Protein AF-A0A2N0R071-F1 (afdb_monomer_lite)

Structure (mmCIF, N/CA/C/O backbone):
data_AF-A0A2N0R071-F1
#
_entry.id   AF-A0A2N0R071-F1
#
loop_
_atom_site.group_PDB
_atom_site.id
_atom_site.type_symbol
_atom_site.label_atom_id
_atom_site.label_alt_id
_atom_site.label_comp_id
_atom_site.label_asym_id
_atom_site.label_entity_id
_atom_site.label_seq_id
_atom_site.pdbx_PDB_ins_code
_atom_site.Cartn_x
_atom_site.Cartn_y
_atom_site.Cartn_z
_atom_site.occupancy
_atom_site.B_iso_or_equiv
_atom_site.auth_seq_id
_atom_site.auth_comp_id
_atom_site.auth_asym_id
_atom_site.auth_atom_id
_atom_site.pdbx_PDB_model_num
ATOM 1 N N . MET A 1 1 ? 32.628 0.513 -38.451 1.00 43.88 1 MET A N 1
ATOM 2 C CA . MET A 1 1 ? 32.726 0.948 -37.042 1.00 43.88 1 MET A CA 1
ATOM 3 C C . MET A 1 1 ? 31.544 0.340 -36.315 1.00 43.88 1 MET A C 1
ATOM 5 O O . MET A 1 1 ? 30.423 0.637 -36.698 1.00 43.88 1 MET A O 1
ATOM 9 N N . SER A 1 2 ? 31.789 -0.563 -35.366 1.00 50.94 2 SER A N 1
ATOM 10 C CA . SER A 1 2 ? 30.734 -1.090 -34.498 1.00 50.94 2 SER A CA 1
ATOM 11 C C . SER A 1 2 ? 30.391 0.006 -33.494 1.00 50.94 2 SER A C 1
ATOM 13 O O . SER A 1 2 ? 31.272 0.433 -32.747 1.00 50.94 2 SER A O 1
ATOM 15 N N . MET A 1 3 ? 29.173 0.547 -33.546 1.00 52.50 3 MET A N 1
ATOM 16 C CA . MET A 1 3 ? 28.700 1.440 -32.492 1.00 52.50 3 MET A CA 1
ATOM 17 C C . MET A 1 3 ? 28.545 0.604 -31.228 1.00 52.50 3 MET A C 1
ATOM 19 O O . MET A 1 3 ? 27.810 -0.381 -31.219 1.00 52.50 3 MET A O 1
ATOM 23 N N . ASP A 1 4 ? 29.263 0.990 -30.181 1.00 47.00 4 ASP A N 1
ATOM 24 C CA . ASP A 1 4 ? 29.126 0.410 -28.854 1.00 47.00 4 ASP A CA 1
ATOM 25 C C . ASP A 1 4 ? 27.718 0.726 -28.320 1.00 47.00 4 ASP A C 1
ATOM 27 O O . ASP A 1 4 ? 27.474 1.787 -27.743 1.00 47.00 4 ASP A O 1
ATOM 31 N N . LYS A 1 5 ? 26.764 -0.177 -28.594 1.00 55.50 5 LYS A N 1
ATOM 32 C CA . LYS A 1 5 ? 25.345 -0.050 -28.218 1.00 55.50 5 LYS A CA 1
ATOM 33 C C . LYS A 1 5 ? 25.148 0.095 -26.703 1.00 55.50 5 LYS A C 1
ATOM 35 O O . LYS A 1 5 ? 24.102 0.579 -26.290 1.00 55.50 5 LYS A O 1
ATOM 40 N N . SER A 1 6 ? 26.151 -0.261 -25.890 1.00 58.03 6 SER A N 1
ATOM 41 C CA . SER A 1 6 ? 26.101 -0.152 -24.426 1.00 58.03 6 SER A CA 1
ATOM 42 C C . SER A 1 6 ? 25.977 1.290 -23.919 1.00 58.03 6 SER A C 1
ATOM 44 O O . SER A 1 6 ? 25.455 1.523 -22.829 1.00 58.03 6 SER A O 1
ATOM 46 N N . ARG A 1 7 ? 26.443 2.273 -24.702 1.00 47.66 7 ARG A N 1
ATOM 47 C CA . ARG A 1 7 ? 26.390 3.690 -24.317 1.00 47.66 7 ARG A CA 1
ATOM 48 C C . ARG A 1 7 ? 25.026 4.325 -24.588 1.00 47.66 7 ARG A C 1
ATOM 50 O O . ARG A 1 7 ? 24.587 5.134 -23.781 1.00 47.66 7 ARG A O 1
ATOM 57 N N . THR A 1 8 ? 24.350 3.951 -25.674 1.00 51.84 8 THR A N 1
ATOM 58 C CA . THR A 1 8 ? 23.051 4.523 -26.073 1.00 51.84 8 THR A CA 1
ATOM 59 C C . THR A 1 8 ? 21.897 4.000 -25.217 1.00 51.84 8 THR A C 1
ATOM 61 O O . THR A 1 8 ? 21.034 4.772 -24.814 1.00 51.84 8 THR A O 1
ATOM 64 N N . THR A 1 9 ? 21.913 2.712 -24.856 1.00 59.19 9 THR A N 1
ATOM 65 C CA . THR A 1 9 ? 20.879 2.092 -24.004 1.00 59.19 9 THR A CA 1
ATOM 66 C C . THR A 1 9 ? 20.855 2.655 -22.581 1.00 59.19 9 THR A C 1
ATOM 68 O O . THR A 1 9 ? 19.818 2.630 -21.922 1.00 59.19 9 THR A O 1
ATOM 71 N N . ASN A 1 10 ? 21.979 3.189 -22.094 1.00 71.44 10 ASN A N 1
ATOM 72 C CA . ASN A 1 10 ? 22.068 3.767 -20.754 1.00 71.44 10 ASN A CA 1
ATOM 73 C C . ASN A 1 10 ? 21.365 5.135 -20.669 1.00 71.44 10 ASN A C 1
ATOM 75 O O . ASN A 1 10 ? 20.636 5.388 -19.716 1.00 71.44 10 ASN A O 1
ATOM 79 N N . GLU A 1 11 ? 21.511 6.001 -21.678 1.00 83.50 11 GLU A N 1
ATOM 80 C CA . GLU A 1 11 ? 20.867 7.326 -21.675 1.00 83.50 11 GLU A CA 1
ATOM 81 C C . GLU A 1 11 ? 19.333 7.221 -21.712 1.00 83.50 11 GLU A C 1
ATOM 83 O O . GLU A 1 11 ? 18.648 7.899 -20.947 1.00 83.50 11 GLU A O 1
ATOM 88 N N . GLU A 1 12 ? 18.786 6.319 -22.530 1.00 85.19 12 GLU A N 1
ATOM 89 C CA . GLU A 1 12 ? 17.337 6.087 -22.617 1.00 85.19 12 GLU A CA 1
ATOM 90 C C . GLU A 1 12 ? 16.758 5.446 -21.347 1.00 85.19 12 GLU A C 1
ATOM 92 O O . GLU A 1 12 ? 15.641 5.778 -20.938 1.00 85.19 12 GLU A O 1
ATOM 97 N N . ALA A 1 13 ? 17.512 4.554 -20.697 1.00 84.56 13 ALA A N 1
ATOM 98 C CA . ALA A 1 13 ? 17.129 3.971 -19.413 1.00 84.56 13 ALA A CA 1
ATOM 99 C C . ALA A 1 13 ? 17.128 5.023 -18.294 1.00 84.56 13 ALA A C 1
ATOM 101 O O . ALA A 1 13 ? 16.203 5.062 -17.481 1.00 84.56 13 ALA A O 1
ATOM 102 N N . LEU A 1 14 ? 18.123 5.915 -18.274 1.00 86.00 14 LEU A N 1
ATOM 103 C CA . LEU A 1 14 ? 18.180 7.027 -17.324 1.00 86.00 14 LEU A CA 1
ATOM 104 C C . LEU A 1 14 ? 17.036 8.025 -17.543 1.00 86.00 14 LEU A C 1
ATOM 106 O O . LEU A 1 14 ? 16.420 8.466 -16.571 1.00 86.00 14 LEU A O 1
ATOM 110 N N . ASP A 1 15 ? 16.710 8.344 -18.797 1.00 87.94 15 ASP A N 1
ATOM 111 C CA . ASP A 1 15 ? 15.562 9.191 -19.137 1.00 87.94 15 ASP A CA 1
ATOM 112 C C . ASP A 1 15 ? 14.231 8.546 -18.710 1.00 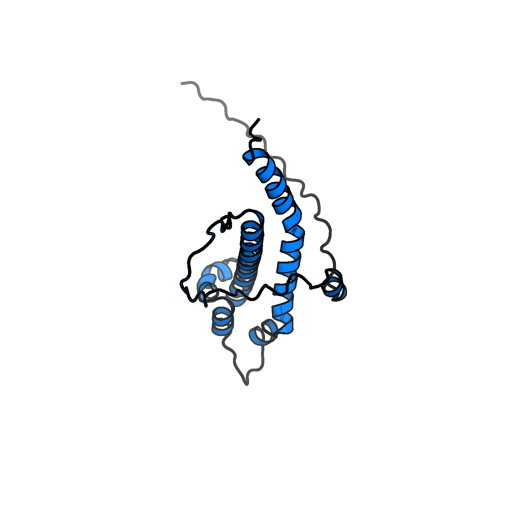87.94 15 ASP A C 1
ATOM 114 O O . ASP A 1 15 ? 13.386 9.215 -18.110 1.00 87.94 15 ASP A O 1
ATOM 118 N N . PHE A 1 16 ? 14.069 7.233 -18.922 1.00 89.00 16 PHE A N 1
ATOM 119 C CA . PHE A 1 16 ? 12.905 6.483 -18.441 1.00 89.00 16 PHE A CA 1
ATOM 120 C C . PHE A 1 16 ? 12.762 6.569 -16.917 1.00 89.00 16 PHE A C 1
ATOM 122 O O . PHE A 1 16 ? 11.706 6.962 -16.421 1.00 89.00 16 PHE A O 1
ATOM 129 N N . VAL A 1 17 ? 13.828 6.269 -16.166 1.00 86.88 17 VAL A N 1
ATOM 130 C CA . VAL A 1 17 ? 13.816 6.348 -14.695 1.00 86.88 17 VAL A CA 1
ATOM 131 C C . VAL A 1 17 ? 13.497 7.770 -14.226 1.00 86.88 17 VAL A C 1
ATOM 133 O O . VAL A 1 17 ? 12.709 7.947 -13.298 1.00 86.88 17 VAL A O 1
ATOM 136 N N . SER A 1 18 ? 14.047 8.791 -14.892 1.00 85.75 18 SER A N 1
ATOM 137 C CA . SER A 1 18 ? 13.796 10.193 -14.545 1.00 85.75 18 SER A CA 1
ATOM 138 C C . SER A 1 18 ? 12.339 10.618 -14.748 1.00 85.75 18 SER A C 1
ATOM 140 O O . SER A 1 18 ? 11.874 11.508 -14.035 1.00 85.75 18 SER A O 1
ATOM 142 N N . LYS A 1 19 ? 11.631 10.023 -15.713 1.00 86.25 19 LYS A N 1
ATOM 143 C CA . LYS A 1 19 ? 10.225 10.329 -16.034 1.00 86.25 19 LYS A CA 1
ATOM 144 C C . LYS A 1 19 ? 9.229 9.423 -15.313 1.00 86.25 19 LYS A C 1
ATOM 146 O O . LYS A 1 19 ? 8.034 9.701 -15.305 1.00 86.25 19 LYS A O 1
ATOM 151 N N . PHE A 1 20 ? 9.706 8.357 -14.673 1.00 86.12 20 PHE A N 1
ATOM 152 C CA . PHE A 1 20 ? 8.837 7.387 -14.015 1.00 86.12 20 PHE A CA 1
ATOM 153 C C . PHE A 1 20 ? 8.098 7.959 -12.795 1.00 86.12 20 PHE A C 1
ATOM 155 O O . PHE A 1 20 ? 7.100 7.395 -12.355 1.00 86.12 20 PHE A O 1
ATOM 162 N N . ASN A 1 21 ? 8.542 9.093 -12.246 1.00 84.50 21 ASN A N 1
ATOM 163 C CA . ASN A 1 21 ? 7.877 9.739 -11.115 1.00 84.50 21 ASN A CA 1
ATOM 164 C C . ASN A 1 21 ? 6.387 10.033 -11.382 1.00 84.50 21 ASN A C 1
ATOM 166 O O . ASN A 1 21 ? 5.564 9.852 -10.490 1.00 84.50 21 ASN A O 1
ATOM 170 N N . GLU A 1 22 ? 6.023 10.448 -12.593 1.00 84.38 22 GLU A N 1
ATOM 171 C CA . GLU A 1 22 ? 4.636 10.731 -12.961 1.00 84.38 22 GLU A CA 1
ATOM 172 C C . GLU A 1 22 ? 3.788 9.456 -12.926 1.00 84.38 22 GLU A C 1
ATOM 174 O O . GLU A 1 22 ? 2.749 9.414 -12.264 1.00 84.38 22 GLU A O 1
ATOM 179 N N . ILE A 1 23 ? 4.303 8.385 -13.530 1.00 84.81 23 ILE A N 1
ATOM 180 C CA . ILE A 1 23 ? 3.680 7.057 -13.547 1.00 84.81 23 ILE A CA 1
ATOM 181 C C . ILE A 1 23 ? 3.556 6.497 -12.122 1.00 84.81 23 ILE A C 1
ATOM 183 O O . ILE A 1 23 ? 2.514 5.948 -11.750 1.00 84.81 23 ILE A O 1
ATOM 187 N N . TYR A 1 24 ? 4.584 6.683 -11.290 1.00 84.62 24 TYR A N 1
ATOM 188 C CA . TYR A 1 24 ? 4.572 6.332 -9.870 1.00 84.62 24 TYR A CA 1
ATOM 189 C C . TYR A 1 24 ? 3.400 7.014 -9.147 1.00 84.62 24 TYR A C 1
ATOM 191 O O . TYR A 1 24 ? 2.582 6.345 -8.514 1.00 84.62 24 TYR A O 1
ATOM 199 N N . PHE A 1 25 ? 3.264 8.340 -9.265 1.00 86.06 25 PHE A N 1
ATOM 200 C CA . PHE A 1 25 ? 2.206 9.077 -8.565 1.00 86.06 25 PHE A CA 1
ATOM 201 C C . PHE A 1 25 ? 0.802 8.758 -9.087 1.00 86.06 25 PHE A C 1
ATOM 203 O O . PHE A 1 25 ? -0.143 8.715 -8.293 1.00 86.06 25 PHE A O 1
ATOM 210 N N . GLN A 1 26 ? 0.652 8.487 -10.385 1.00 85.81 26 GLN A N 1
ATOM 211 C CA . GLN A 1 26 ? -0.610 8.005 -10.952 1.00 85.81 26 GLN A CA 1
ATOM 212 C C . GLN A 1 26 ? -0.990 6.638 -10.372 1.00 85.81 26 GLN A C 1
ATOM 214 O O . GLN A 1 26 ? -2.105 6.467 -9.879 1.00 85.81 26 GLN A O 1
ATOM 219 N N . THR A 1 27 ? -0.035 5.704 -10.330 1.00 85.00 27 THR A N 1
ATOM 220 C CA . THR A 1 27 ? -0.221 4.360 -9.758 1.00 85.00 27 THR A CA 1
ATOM 221 C C . THR A 1 27 ? -0.649 4.438 -8.289 1.00 85.00 27 THR A C 1
ATOM 223 O O . THR A 1 27 ? -1.600 3.775 -7.868 1.00 85.00 27 THR A O 1
ATOM 226 N N . VAL A 1 28 ? 0.009 5.297 -7.501 1.00 85.44 28 VAL A N 1
ATOM 227 C CA . VAL A 1 28 ? -0.341 5.529 -6.091 1.00 85.44 28 VAL A CA 1
ATOM 228 C C . VAL A 1 28 ? -1.753 6.104 -5.955 1.00 85.44 28 VAL A C 1
ATOM 230 O O . VAL A 1 28 ? -2.548 5.595 -5.164 1.00 85.44 28 VAL A O 1
ATOM 233 N N . THR A 1 29 ? -2.090 7.131 -6.737 1.00 87.81 29 THR A N 1
ATOM 234 C CA . THR A 1 29 ? -3.415 7.775 -6.705 1.00 87.81 29 THR A CA 1
ATOM 235 C C . THR A 1 29 ? -4.533 6.790 -7.038 1.00 87.81 29 THR A C 1
ATOM 237 O O . THR A 1 29 ? -5.534 6.727 -6.318 1.00 87.81 29 THR A O 1
ATOM 240 N N . TYR A 1 30 ? -4.354 5.988 -8.089 1.00 87.75 30 TYR A N 1
ATOM 241 C CA . TYR A 1 30 ? -5.314 4.968 -8.502 1.00 87.75 30 TYR A CA 1
ATOM 242 C C . TYR A 1 30 ? -5.583 3.963 -7.376 1.00 87.75 30 TYR A C 1
ATOM 244 O O . TYR A 1 30 ? -6.724 3.768 -6.949 1.00 87.75 30 TYR A O 1
ATOM 252 N N . HIS A 1 31 ? -4.524 3.375 -6.820 1.00 87.25 31 HIS A N 1
ATOM 253 C CA . HIS A 1 31 ? -4.672 2.372 -5.774 1.00 87.25 31 HIS A CA 1
ATOM 254 C C . HIS A 1 31 ? -5.225 2.965 -4.459 1.00 87.25 31 HIS A C 1
ATOM 256 O O . HIS A 1 31 ? -6.004 2.292 -3.786 1.00 87.25 31 HIS A O 1
ATOM 262 N N . LEU A 1 32 ? -4.914 4.220 -4.104 1.00 89.62 32 LEU A N 1
ATOM 263 C CA . LEU A 1 32 ? -5.507 4.887 -2.933 1.00 89.62 32 LEU A CA 1
ATOM 264 C C . LEU A 1 32 ? -7.006 5.100 -3.128 1.00 89.62 32 LEU A C 1
ATOM 266 O O . LEU A 1 32 ? -7.794 4.853 -2.215 1.00 89.62 32 LEU A O 1
ATOM 270 N N . SER A 1 33 ? -7.395 5.515 -4.332 1.00 89.69 33 SER A N 1
ATOM 271 C CA . SER A 1 33 ? -8.797 5.719 -4.697 1.00 89.69 33 SER A CA 1
ATOM 272 C C . SER A 1 33 ? -9.588 4.413 -4.625 1.00 89.69 33 SER A C 1
ATOM 274 O O . SER A 1 33 ? -10.736 4.422 -4.176 1.00 89.69 33 SER A O 1
ATOM 276 N N . SER A 1 34 ? -8.961 3.281 -4.968 1.00 90.19 34 SER A N 1
ATOM 277 C CA . SER A 1 34 ? -9.611 1.967 -4.910 1.00 90.19 34 SER A CA 1
ATOM 278 C C . SER A 1 34 ? -10.145 1.620 -3.515 1.00 90.19 34 SER A C 1
ATOM 280 O O . SER A 1 34 ? -11.265 1.135 -3.421 1.00 90.19 34 SER A O 1
ATOM 282 N N . PHE A 1 35 ? -9.432 1.976 -2.433 1.00 91.62 35 PHE A N 1
ATOM 283 C CA . PHE A 1 35 ? -9.875 1.718 -1.050 1.00 91.62 35 PHE A CA 1
ATOM 284 C C . PHE A 1 35 ? -11.132 2.494 -0.638 1.00 91.62 35 PHE A C 1
ATOM 286 O O . PHE A 1 35 ? -11.797 2.148 0.344 1.00 91.62 35 PHE A O 1
ATOM 293 N N . ILE A 1 36 ? -11.416 3.598 -1.333 1.00 90.19 36 ILE A N 1
ATOM 294 C CA . ILE A 1 36 ? -12.641 4.376 -1.147 1.00 90.19 36 ILE A CA 1
ATOM 295 C C . ILE A 1 36 ? -13.761 3.766 -1.985 1.00 90.19 36 ILE A C 1
ATOM 297 O O . ILE A 1 36 ? -14.870 3.582 -1.486 1.00 90.19 36 ILE A O 1
ATOM 301 N N . GLN A 1 37 ? -13.462 3.442 -3.244 1.00 92.06 37 GLN A N 1
ATOM 302 C CA . GLN A 1 37 ? -14.429 2.927 -4.213 1.00 92.06 37 GLN A CA 1
ATOM 303 C C . GLN A 1 37 ? -14.984 1.558 -3.817 1.00 92.06 37 GLN A C 1
ATOM 305 O O . GLN A 1 37 ? -16.188 1.338 -3.914 1.00 92.06 37 GLN A O 1
ATOM 310 N N . ASP A 1 38 ? -14.129 0.660 -3.332 1.00 93.38 38 ASP A N 1
ATOM 311 C CA . ASP A 1 38 ? -14.534 -0.678 -2.898 1.00 93.38 38 ASP A CA 1
ATOM 312 C C . ASP A 1 38 ? -15.070 -0.723 -1.457 1.00 93.38 38 ASP A C 1
ATOM 314 O O . ASP A 1 38 ? -15.482 -1.776 -0.975 1.00 93.38 38 ASP A O 1
ATOM 318 N N . GLY A 1 39 ? -15.098 0.420 -0.762 1.00 93.00 39 GLY A N 1
ATOM 319 C CA . GLY A 1 39 ? -15.601 0.522 0.603 1.00 93.00 39 GLY A CA 1
ATOM 320 C C . GLY A 1 39 ? -14.703 -0.119 1.662 1.00 93.00 39 GLY A C 1
ATOM 321 O O . GLY A 1 39 ? -15.132 -0.214 2.812 1.00 93.00 39 GLY A O 1
ATOM 322 N N . PHE A 1 40 ? -13.465 -0.505 1.339 1.00 94.38 40 PHE A N 1
ATOM 323 C CA . PHE A 1 40 ? -12.543 -1.147 2.279 1.00 94.38 40 PHE A CA 1
ATOM 324 C C . PHE A 1 40 ? -12.413 -0.377 3.602 1.00 94.38 40 PHE A C 1
ATOM 326 O O . PHE A 1 40 ? -12.564 -0.951 4.682 1.00 94.38 40 PHE A O 1
ATOM 333 N N . LEU A 1 41 ? -12.194 0.944 3.544 1.00 92.81 41 LEU A N 1
ATOM 334 C CA . LEU A 1 41 ? -12.075 1.755 4.764 1.00 92.81 41 LEU A CA 1
ATOM 335 C C . LEU A 1 41 ? -13.393 1.836 5.542 1.00 92.81 41 LEU A C 1
ATOM 337 O O . LEU A 1 41 ? -13.380 1.865 6.772 1.00 92.81 41 LEU A O 1
ATOM 341 N N . LYS A 1 42 ? -14.534 1.850 4.847 1.00 91.69 42 LYS A N 1
ATOM 342 C CA . LYS A 1 42 ? -15.849 1.819 5.497 1.00 91.69 42 LYS A CA 1
ATOM 343 C C . LYS A 1 42 ? -16.016 0.518 6.278 1.00 91.69 42 LYS A C 1
ATOM 345 O O . LYS A 1 42 ? -16.431 0.556 7.431 1.00 91.69 42 LYS A O 1
ATOM 350 N N . ASP A 1 43 ? -15.639 -0.601 5.675 1.00 91.62 43 ASP A N 1
ATOM 351 C CA . ASP A 1 43 ? -15.738 -1.920 6.286 1.00 91.62 43 ASP A CA 1
ATOM 352 C C . ASP A 1 43 ? -14.794 -2.096 7.474 1.00 91.62 43 ASP A C 1
ATOM 354 O O . ASP A 1 43 ? -15.203 -2.614 8.514 1.00 91.62 43 ASP A O 1
ATOM 358 N N . LEU A 1 44 ? -13.562 -1.600 7.361 1.00 92.94 44 LEU A N 1
ATOM 359 C CA . LEU A 1 44 ? -12.568 -1.665 8.430 1.00 92.94 44 LEU A CA 1
ATOM 360 C C . LEU A 1 44 ? -12.963 -0.830 9.664 1.00 92.94 44 LEU A C 1
ATOM 362 O O . LEU A 1 44 ? -12.628 -1.180 10.802 1.00 92.94 44 LEU A O 1
ATOM 366 N N . PHE A 1 45 ? -13.671 0.284 9.452 1.00 90.94 45 PHE A N 1
ATOM 367 C CA . PHE A 1 45 ? -14.077 1.217 10.507 1.00 90.94 45 PHE A CA 1
ATOM 368 C C . PHE A 1 45 ? -15.570 1.170 10.852 1.00 90.94 45 PHE A C 1
ATOM 370 O O . PHE A 1 45 ? -16.036 2.027 11.607 1.00 90.94 45 PHE A O 1
ATOM 377 N N . GLU A 1 46 ? -16.298 0.165 10.365 1.00 90.00 46 GLU A N 1
ATOM 378 C CA . GLU A 1 46 ? -17.701 -0.061 10.704 1.00 90.00 46 GLU A CA 1
ATOM 379 C C . GLU A 1 46 ? -17.871 -0.191 12.230 1.00 90.00 46 GLU A C 1
ATOM 381 O O . GLU A 1 46 ? -17.121 -0.899 12.910 1.00 90.00 46 GLU A O 1
ATOM 386 N N . LYS A 1 47 ? -18.840 0.548 12.784 1.00 86.31 47 LYS A N 1
ATOM 387 C CA . LYS A 1 47 ? -19.108 0.626 14.232 1.00 86.31 47 LYS A CA 1
ATOM 388 C C . LYS A 1 47 ? -20.407 -0.064 14.627 1.00 86.31 47 LYS A C 1
ATOM 390 O O . LYS A 1 47 ? -20.723 -0.085 15.815 1.00 86.31 47 LYS A O 1
ATOM 395 N N . ASN A 1 48 ? -21.157 -0.600 13.666 1.00 83.69 48 ASN A N 1
ATOM 396 C CA . ASN A 1 48 ? -22.418 -1.286 13.915 1.00 83.69 48 ASN A CA 1
ATOM 397 C C . ASN A 1 48 ? -22.226 -2.508 14.840 1.00 83.69 48 ASN A C 1
ATOM 399 O O . ASN A 1 48 ? -21.678 -3.524 14.410 1.00 83.69 48 ASN A O 1
ATOM 403 N N . PRO A 1 49 ? -22.716 -2.465 16.096 1.00 69.75 49 PRO A N 1
ATOM 404 C CA . PRO A 1 49 ? -22.486 -3.536 17.068 1.00 69.75 49 PRO A CA 1
ATOM 405 C C . PRO A 1 49 ? -23.255 -4.825 16.737 1.00 69.75 49 PRO A C 1
ATOM 407 O O . PRO A 1 49 ? -22.938 -5.881 17.271 1.00 69.75 49 PRO A O 1
ATOM 410 N N . SER A 1 50 ? -24.253 -4.752 15.850 1.00 77.56 50 SER A N 1
ATOM 411 C CA . SER A 1 50 ? -25.035 -5.903 15.382 1.00 77.56 50 SER A CA 1
ATOM 412 C C . SER A 1 50 ? -24.290 -6.790 14.381 1.00 77.56 50 SER A C 1
ATOM 414 O O . SER A 1 50 ? -24.701 -7.928 14.176 1.00 77.56 50 SER A O 1
ATOM 416 N N . VAL A 1 51 ? -23.216 -6.290 13.760 1.00 72.38 51 VAL A N 1
ATOM 417 C CA . VAL A 1 51 ? -22.360 -7.058 12.843 1.00 72.38 51 VAL A CA 1
ATOM 418 C C . VAL A 1 51 ? -20.899 -6.756 13.192 1.00 72.38 51 VAL A C 1
ATOM 420 O O . VAL A 1 51 ? -20.255 -5.955 12.513 1.00 72.38 51 VAL A O 1
ATOM 423 N N . PRO A 1 52 ? -20.370 -7.331 14.289 1.00 75.00 52 PRO A N 1
ATOM 424 C CA . PRO A 1 52 ? -18.970 -7.149 14.643 1.00 75.00 52 PRO A CA 1
ATOM 425 C C . PRO A 1 52 ? -18.086 -7.720 13.529 1.00 75.00 52 PRO A C 1
ATOM 427 O O . PRO A 1 52 ? -18.125 -8.915 13.245 1.00 75.00 52 PRO A O 1
ATOM 430 N N . LYS A 1 53 ? -17.306 -6.847 12.888 1.00 85.12 53 LYS A N 1
ATOM 431 C CA . LYS A 1 53 ? -16.312 -7.223 11.880 1.00 85.12 53 LYS A CA 1
ATOM 432 C C . LYS A 1 53 ? -14.945 -7.402 12.538 1.00 85.12 53 LYS A C 1
ATOM 434 O O . LYS A 1 53 ? -14.502 -6.537 13.300 1.00 85.12 53 LYS A O 1
ATOM 439 N N . ASP A 1 54 ? -14.270 -8.504 12.226 1.00 92.44 54 ASP A N 1
ATOM 440 C CA . ASP A 1 54 ? -12.890 -8.721 12.652 1.00 92.44 54 ASP A CA 1
ATOM 441 C C . ASP A 1 54 ? -11.939 -7.882 11.785 1.00 92.44 54 ASP A C 1
ATOM 443 O O . ASP A 1 54 ? -11.681 -8.171 10.618 1.00 92.44 54 ASP A O 1
ATOM 447 N N . LYS A 1 55 ? -11.408 -6.810 12.376 1.00 93.00 55 LYS A N 1
ATOM 448 C CA . LYS A 1 55 ? -10.491 -5.885 11.699 1.00 93.00 55 LYS A CA 1
ATOM 449 C C . LYS A 1 55 ? -9.144 -6.519 11.375 1.00 93.00 55 LYS A C 1
ATOM 451 O O . LYS A 1 55 ? -8.514 -6.106 10.406 1.00 93.00 55 LYS A O 1
ATOM 456 N N . ALA A 1 56 ? -8.682 -7.465 12.193 1.00 95.06 56 ALA A N 1
ATOM 457 C CA . ALA A 1 56 ? -7.434 -8.165 11.927 1.00 95.06 56 ALA A CA 1
ATOM 458 C C . ALA A 1 56 ? -7.603 -9.051 10.694 1.00 95.06 56 ALA A C 1
ATOM 460 O O . ALA A 1 56 ? -6.780 -8.977 9.786 1.00 95.06 56 ALA A O 1
ATOM 461 N N . GLN A 1 57 ? -8.713 -9.788 10.622 1.00 95.62 57 GLN A N 1
ATOM 462 C CA . GLN A 1 57 ? -9.031 -10.613 9.462 1.00 95.62 57 GLN A CA 1
ATOM 463 C C . GLN A 1 57 ? -9.179 -9.773 8.186 1.00 95.62 57 GLN A C 1
ATOM 465 O O . GLN A 1 57 ? -8.553 -10.100 7.187 1.00 95.62 57 GLN A O 1
ATOM 470 N N . ILE A 1 58 ? -9.896 -8.644 8.228 1.00 95.38 58 ILE A N 1
ATOM 471 C CA . ILE A 1 58 ? -10.035 -7.743 7.065 1.00 95.38 58 ILE A CA 1
ATOM 472 C C . ILE A 1 58 ? -8.671 -7.255 6.548 1.00 95.38 58 ILE A C 1
ATOM 474 O O . ILE A 1 58 ? -8.447 -7.186 5.339 1.00 95.38 58 ILE A O 1
ATOM 478 N N . LEU A 1 59 ? -7.748 -6.902 7.449 1.00 96.38 59 LEU A N 1
ATOM 479 C CA . LEU A 1 59 ? -6.403 -6.465 7.068 1.00 96.38 59 LEU A CA 1
ATOM 480 C C . LEU A 1 59 ? -5.583 -7.606 6.460 1.00 96.38 59 LEU A C 1
ATOM 482 O O . LEU A 1 59 ? -4.913 -7.392 5.452 1.00 96.38 59 LEU A O 1
ATOM 486 N N . ILE A 1 60 ? -5.660 -8.804 7.040 1.00 95.69 60 ILE A N 1
ATOM 487 C CA . ILE A 1 60 ? -4.955 -9.994 6.547 1.00 95.69 60 ILE A CA 1
ATOM 488 C C . ILE A 1 60 ? -5.504 -10.430 5.186 1.00 95.69 60 ILE A C 1
ATOM 490 O O . ILE A 1 60 ? -4.730 -10.709 4.278 1.00 95.69 60 ILE A O 1
ATOM 494 N N . GLU A 1 61 ? -6.821 -10.429 5.000 1.00 95.00 61 GLU A N 1
ATOM 495 C CA . GLU A 1 61 ? -7.446 -10.752 3.714 1.00 95.00 61 GLU A CA 1
ATOM 496 C C . GLU A 1 61 ? -7.031 -9.763 2.621 1.00 95.00 61 GLU A C 1
ATOM 498 O O . GLU A 1 61 ? -6.822 -10.155 1.474 1.00 95.00 61 GLU A O 1
ATOM 503 N N . ARG A 1 62 ? -6.873 -8.477 2.966 1.00 94.56 62 ARG A N 1
ATOM 504 C CA . ARG A 1 62 ? -6.510 -7.443 1.992 1.00 94.56 62 ARG A CA 1
ATOM 505 C C . ARG A 1 62 ? -5.015 -7.383 1.677 1.00 94.56 62 ARG A C 1
ATOM 507 O O . ARG A 1 62 ? -4.655 -7.094 0.538 1.00 94.56 62 ARG A O 1
ATOM 514 N N . PHE A 1 63 ? -4.156 -7.587 2.673 1.00 95.12 63 PHE A N 1
ATOM 515 C CA . PHE A 1 63 ? -2.719 -7.292 2.585 1.00 95.12 63 PHE A CA 1
ATOM 516 C C . PHE A 1 63 ? -1.806 -8.475 2.951 1.00 95.12 63 PHE A C 1
ATOM 518 O O . PHE A 1 63 ? -0.585 -8.358 2.846 1.00 95.12 63 PHE A O 1
ATOM 525 N N . GLY A 1 64 ? -2.372 -9.609 3.360 1.00 94.69 64 GLY A N 1
ATOM 526 C CA . GLY A 1 64 ? -1.656 -10.808 3.791 1.00 94.69 64 GLY A CA 1
ATOM 527 C C . GLY A 1 64 ? -1.267 -10.811 5.273 1.00 94.69 64 GLY A C 1
ATOM 528 O O . GLY A 1 64 ? -1.482 -9.852 6.013 1.00 94.69 64 GLY A O 1
ATOM 529 N N . GLU A 1 65 ? -0.640 -11.903 5.713 1.00 95.69 65 GLU A N 1
ATOM 530 C CA . GLU A 1 65 ? -0.259 -12.142 7.120 1.00 95.69 65 GLU A CA 1
ATOM 531 C C . GLU A 1 65 ? 0.680 -11.080 7.712 1.00 95.69 65 GLU A C 1
ATOM 533 O O . GLU A 1 65 ? 0.684 -10.836 8.921 1.00 95.69 65 GLU A O 1
ATOM 538 N N . SER A 1 66 ? 1.459 -10.393 6.872 1.00 93.81 66 SER A N 1
ATOM 539 C CA . SER A 1 66 ? 2.317 -9.287 7.312 1.00 93.81 66 SER A CA 1
ATOM 540 C C . SER A 1 66 ? 1.509 -8.123 7.901 1.00 93.81 66 SER A C 1
ATOM 542 O O . SER A 1 66 ? 2.016 -7.409 8.765 1.00 93.81 66 SER A O 1
ATOM 544 N N . ALA A 1 67 ? 0.242 -7.976 7.503 1.00 96.94 67 ALA A N 1
ATOM 545 C CA . ALA A 1 67 ? -0.685 -6.968 7.999 1.00 96.94 67 ALA A CA 1
ATOM 546 C C . ALA A 1 67 ? -1.372 -7.351 9.314 1.00 96.94 67 ALA A C 1
ATOM 548 O O . ALA A 1 67 ? -2.176 -6.575 9.834 1.00 96.94 67 ALA A O 1
ATOM 549 N N . ASN A 1 68 ? -1.078 -8.516 9.892 1.00 97.44 68 ASN A N 1
ATOM 550 C CA . ASN A 1 68 ? -1.663 -8.899 11.167 1.00 97.44 68 ASN A CA 1
ATOM 551 C C . ASN A 1 68 ? -1.328 -7.845 12.251 1.00 97.44 68 ASN A C 1
ATOM 553 O O . ASN A 1 68 ? -0.148 -7.635 12.552 1.00 97.44 68 ASN A O 1
ATOM 557 N N . PRO A 1 69 ? -2.329 -7.192 12.882 1.00 97.50 69 PRO A N 1
ATOM 558 C CA . PRO A 1 69 ? -2.091 -6.186 13.918 1.00 97.50 69 PRO A CA 1
ATOM 559 C C . PRO A 1 69 ? -1.238 -6.683 15.092 1.00 97.50 69 PRO A C 1
ATOM 561 O O . PRO A 1 69 ? -0.560 -5.875 15.727 1.00 97.50 69 PRO A O 1
ATOM 564 N N . ALA A 1 70 ? -1.221 -7.993 15.364 1.00 97.44 70 ALA A N 1
ATOM 565 C CA . ALA A 1 70 ? -0.386 -8.589 16.404 1.00 97.44 70 ALA A CA 1
ATOM 566 C C . ALA A 1 70 ? 1.111 -8.297 16.192 1.00 97.44 70 ALA A C 1
ATOM 568 O O . ALA A 1 70 ? 1.813 -8.013 17.168 1.00 97.44 70 ALA A O 1
ATOM 569 N N . ASN A 1 71 ? 1.568 -8.253 14.932 1.00 96.75 71 ASN A N 1
ATOM 570 C CA . ASN A 1 71 ? 2.957 -7.960 14.556 1.00 96.75 71 ASN A CA 1
ATOM 571 C C . ASN A 1 71 ? 3.402 -6.551 14.982 1.00 96.75 71 ASN A C 1
ATOM 573 O O . ASN A 1 71 ? 4.594 -6.289 15.126 1.00 96.75 71 ASN A O 1
ATOM 577 N N . PHE A 1 72 ? 2.451 -5.645 15.221 1.00 96.75 72 PHE A N 1
ATOM 578 C CA . PHE A 1 72 ? 2.709 -4.232 15.494 1.00 96.75 72 PHE A CA 1
ATOM 579 C C . PHE A 1 72 ? 2.518 -3.849 16.965 1.00 96.75 72 PHE A C 1
ATOM 581 O O . PHE A 1 72 ? 2.706 -2.686 17.309 1.00 96.75 72 PHE A O 1
ATOM 588 N N . THR A 1 73 ? 2.175 -4.789 17.851 1.00 96.94 73 THR A N 1
ATOM 589 C CA . THR A 1 73 ? 1.767 -4.500 19.241 1.00 96.94 73 THR A CA 1
ATOM 590 C C . THR A 1 73 ? 2.796 -3.670 20.017 1.00 96.94 73 THR A C 1
ATOM 592 O O . THR A 1 73 ? 2.449 -2.634 20.584 1.00 96.94 73 THR A O 1
ATOM 595 N N . LEU A 1 74 ? 4.069 -4.085 20.011 1.00 97.50 74 LEU A N 1
ATOM 596 C CA . LEU A 1 74 ? 5.134 -3.401 20.759 1.00 97.50 74 LEU A CA 1
ATOM 597 C C . LEU A 1 74 ? 5.404 -1.992 20.218 1.00 97.50 74 LEU A C 1
ATOM 599 O O . LEU A 1 74 ? 5.531 -1.038 20.984 1.00 97.50 74 LEU A O 1
ATOM 603 N N . GLN A 1 75 ? 5.463 -1.848 18.894 1.00 97.50 75 GLN A N 1
ATOM 604 C CA . GLN A 1 75 ? 5.741 -0.561 18.264 1.00 97.50 75 GLN A CA 1
ATOM 605 C C . GLN A 1 75 ? 4.553 0.397 18.386 1.00 97.50 75 GLN A C 1
ATOM 607 O O . GLN A 1 75 ? 4.740 1.576 18.677 1.00 97.50 75 GLN A O 1
ATOM 612 N N . ALA A 1 76 ? 3.330 -0.110 18.239 1.00 96.44 76 ALA A N 1
ATOM 613 C CA . ALA A 1 76 ? 2.108 0.659 18.422 1.00 96.44 76 ALA A CA 1
ATOM 614 C C . ALA A 1 76 ? 1.992 1.186 19.861 1.00 96.44 76 ALA A C 1
ATOM 616 O O . ALA A 1 76 ? 1.652 2.351 20.059 1.00 96.44 76 ALA A O 1
ATOM 617 N N . GLN A 1 77 ? 2.374 0.374 20.856 1.00 97.25 77 GLN A N 1
ATOM 618 C CA . GLN A 1 77 ? 2.466 0.809 22.249 1.00 97.25 77 GLN A CA 1
ATOM 619 C C . GLN A 1 77 ? 3.512 1.916 22.434 1.00 97.25 77 GLN A C 1
ATOM 621 O O . GLN A 1 77 ? 3.210 2.936 23.051 1.00 97.25 77 GLN A O 1
ATOM 626 N N . ALA A 1 78 ? 4.717 1.749 21.880 1.00 97.50 78 ALA A N 1
ATOM 627 C CA . ALA A 1 78 ? 5.776 2.757 21.966 1.00 97.50 78 ALA A CA 1
ATOM 628 C C . ALA A 1 78 ? 5.383 4.090 21.299 1.00 97.50 78 ALA A C 1
ATOM 630 O O . ALA A 1 78 ? 5.766 5.157 21.771 1.00 97.50 78 ALA A O 1
ATOM 631 N N . MET A 1 79 ? 4.595 4.030 20.223 1.00 95.75 79 MET A N 1
ATOM 632 C CA . MET A 1 79 ? 4.107 5.195 19.480 1.00 95.75 79 MET A CA 1
ATOM 633 C C . MET A 1 79 ? 2.772 5.753 20.001 1.00 95.75 79 MET A C 1
ATOM 635 O O . MET A 1 79 ? 2.300 6.761 19.480 1.00 95.75 79 MET A O 1
ATOM 639 N N . ASN A 1 80 ? 2.163 5.122 21.012 1.00 96.81 80 ASN A N 1
ATOM 640 C CA . ASN A 1 80 ? 0.839 5.465 21.539 1.00 96.81 80 ASN A CA 1
ATOM 641 C C . ASN A 1 80 ? -0.265 5.516 20.458 1.00 96.81 80 ASN A C 1
ATOM 643 O O . ASN A 1 80 ? -1.077 6.441 20.403 1.00 96.81 80 ASN A O 1
ATOM 647 N N . ILE A 1 81 ? -0.292 4.512 19.581 1.00 96.12 81 ILE A N 1
ATOM 648 C CA . ILE A 1 81 ? -1.311 4.336 18.535 1.00 96.12 81 ILE A CA 1
ATOM 649 C C . ILE A 1 81 ? -1.905 2.928 18.605 1.00 96.12 81 ILE A C 1
ATOM 651 O O . ILE A 1 81 ? -1.324 2.023 19.198 1.00 96.12 81 ILE A O 1
ATOM 655 N N . GLN A 1 82 ? -3.078 2.715 18.003 1.00 95.50 82 GLN A N 1
ATOM 656 C CA . GLN A 1 82 ? -3.667 1.374 17.968 1.00 95.50 82 GLN A CA 1
ATOM 657 C C . GLN A 1 82 ? -2.894 0.458 17.000 1.00 95.50 82 GLN A C 1
ATOM 659 O O . GLN A 1 82 ? -2.557 0.905 15.901 1.00 95.50 82 GLN A O 1
ATOM 664 N N . PRO A 1 83 ? -2.673 -0.832 17.335 1.00 96.50 83 PRO A N 1
ATOM 665 C CA . PRO A 1 83 ? -1.984 -1.773 16.446 1.00 96.50 83 PRO A CA 1
ATOM 666 C C . PRO A 1 83 ? -2.636 -1.891 15.065 1.00 96.50 83 PRO A C 1
ATOM 668 O O . PRO A 1 83 ? -1.943 -1.932 14.056 1.00 96.50 83 PRO A O 1
ATOM 671 N N . THR A 1 84 ? -3.970 -1.851 15.001 1.00 95.31 84 THR A N 1
ATOM 672 C CA . THR A 1 84 ? -4.735 -1.843 13.743 1.00 95.31 84 THR A CA 1
ATOM 673 C C . THR A 1 84 ? -4.427 -0.612 12.888 1.00 95.31 84 THR A C 1
ATOM 675 O O . THR A 1 84 ? -4.357 -0.713 11.670 1.00 95.31 84 THR A O 1
ATOM 678 N N . THR A 1 85 ? -4.218 0.551 13.512 1.00 95.94 85 THR A N 1
ATOM 679 C CA . THR A 1 85 ? -3.857 1.786 12.804 1.00 95.94 85 THR A CA 1
ATOM 680 C C . THR A 1 85 ? -2.439 1.709 12.255 1.00 95.94 85 THR A C 1
ATOM 682 O O . THR A 1 85 ? -2.220 2.075 11.104 1.00 95.94 85 THR A O 1
ATOM 685 N N . LEU A 1 86 ? -1.485 1.218 13.053 1.00 96.88 86 LEU A N 1
ATOM 686 C CA . LEU A 1 86 ? -0.101 1.081 12.602 1.00 96.88 86 LEU A CA 1
ATOM 687 C C . LEU A 1 86 ? 0.026 0.041 11.482 1.00 96.88 86 LEU A C 1
ATOM 689 O O . LEU A 1 86 ? 0.663 0.326 10.472 1.00 96.88 86 LEU A O 1
ATOM 693 N N . SER A 1 87 ? -0.635 -1.111 11.637 1.00 97.56 87 SER A N 1
ATOM 694 C CA . SER A 1 87 ? -0.745 -2.125 10.586 1.00 97.56 87 SER A CA 1
ATOM 695 C C . SER A 1 87 ? -1.313 -1.519 9.302 1.00 97.56 87 SER A C 1
ATOM 697 O O . SER A 1 87 ? -0.662 -1.585 8.267 1.00 97.56 87 SER A O 1
ATOM 699 N N . LEU A 1 88 ? -2.461 -0.833 9.374 1.00 97.12 88 LEU A N 1
ATOM 700 C CA . LEU A 1 88 ? -3.084 -0.219 8.203 1.00 97.12 88 LEU A CA 1
ATOM 701 C C . LEU A 1 88 ? -2.129 0.733 7.469 1.00 97.12 88 LEU A C 1
ATOM 703 O O . LEU A 1 88 ? -1.995 0.625 6.256 1.00 97.12 88 LEU A O 1
ATOM 707 N N . ILE A 1 89 ? -1.459 1.646 8.184 1.00 95.81 89 ILE A N 1
ATOM 708 C CA . ILE A 1 89 ? -0.513 2.604 7.584 1.00 95.81 89 ILE A CA 1
ATOM 709 C C . ILE A 1 89 ? 0.646 1.868 6.905 1.00 95.81 89 ILE A C 1
ATOM 711 O O . ILE A 1 89 ? 0.991 2.179 5.764 1.00 95.81 89 ILE A O 1
ATOM 715 N N . PHE A 1 90 ? 1.237 0.895 7.601 1.00 95.75 90 PHE A N 1
ATOM 716 C CA . PHE A 1 90 ? 2.368 0.129 7.093 1.00 95.75 90 PHE A CA 1
ATOM 717 C C . PHE A 1 90 ? 1.985 -0.693 5.859 1.00 95.75 90 PHE A C 1
ATOM 719 O O . PHE A 1 90 ? 2.671 -0.636 4.841 1.00 95.75 90 PHE A O 1
ATOM 726 N N . SER A 1 91 ? 0.864 -1.410 5.921 1.00 96.19 91 SER A N 1
ATOM 727 C CA . SER A 1 91 ? 0.365 -2.254 4.837 1.00 96.19 91 SER A CA 1
ATOM 728 C C . SER A 1 91 ? -0.042 -1.448 3.613 1.00 96.19 91 SER A C 1
ATOM 730 O O . SER A 1 91 ? 0.279 -1.853 2.501 1.00 96.19 91 SER A O 1
ATOM 732 N N . ILE A 1 92 ? -0.669 -0.283 3.801 1.00 94.06 92 ILE A N 1
ATOM 733 C CA . ILE A 1 92 ? -0.922 0.691 2.733 1.00 94.06 92 ILE A CA 1
ATOM 734 C C . ILE A 1 92 ? 0.408 1.051 2.067 1.00 94.06 92 ILE A C 1
ATOM 736 O O . ILE A 1 92 ? 0.575 0.787 0.881 1.00 94.06 92 ILE A O 1
ATOM 740 N N . ALA A 1 93 ? 1.382 1.575 2.817 1.00 92.94 93 ALA A N 1
ATOM 741 C CA . ALA A 1 93 ? 2.664 2.004 2.255 1.00 92.94 93 ALA A CA 1
ATOM 742 C C . ALA A 1 93 ? 3.394 0.875 1.504 1.00 92.94 93 ALA A C 1
ATOM 744 O O . ALA A 1 93 ? 3.872 1.085 0.387 1.00 92.94 93 ALA A O 1
ATOM 745 N N . LEU A 1 94 ? 3.434 -0.326 2.086 1.00 92.62 94 LEU A N 1
ATOM 746 C CA . LEU A 1 94 ? 4.064 -1.496 1.480 1.00 92.62 94 LEU A CA 1
ATOM 747 C C . LEU A 1 94 ? 3.339 -1.943 0.204 1.00 92.62 94 LEU A C 1
ATOM 749 O O . LEU A 1 94 ? 3.990 -2.225 -0.799 1.00 92.62 94 LEU A O 1
ATOM 753 N N . TYR A 1 95 ? 2.004 -1.961 0.218 1.00 91.69 95 TYR A N 1
ATOM 754 C CA . TYR A 1 95 ? 1.189 -2.304 -0.945 1.00 91.69 95 TYR A CA 1
ATOM 755 C C . TYR A 1 95 ? 1.482 -1.372 -2.125 1.00 91.69 95 TYR A C 1
ATOM 757 O O . TYR A 1 95 ? 1.709 -1.843 -3.236 1.00 91.69 95 TYR A O 1
ATOM 765 N N . PHE A 1 96 ? 1.552 -0.059 -1.890 1.00 87.94 96 PHE A N 1
ATOM 766 C CA . PHE A 1 96 ? 1.874 0.910 -2.943 1.00 87.94 96 PHE A CA 1
ATOM 767 C C . PHE A 1 96 ? 3.296 0.773 -3.465 1.00 87.94 96 PHE A C 1
ATOM 769 O O . PHE A 1 96 ? 3.500 0.829 -4.675 1.00 87.94 96 PHE A O 1
ATOM 776 N N . ALA A 1 97 ? 4.267 0.579 -2.571 1.00 88.81 97 ALA A N 1
ATOM 777 C CA . ALA A 1 97 ? 5.649 0.357 -2.971 1.00 88.81 97 ALA A CA 1
ATOM 778 C C . ALA A 1 97 ? 5.765 -0.891 -3.859 1.00 88.81 97 ALA A C 1
ATOM 780 O O . ALA A 1 97 ? 6.388 -0.826 -4.915 1.00 88.81 97 ALA A O 1
ATOM 781 N N . SER A 1 98 ? 5.093 -1.986 -3.480 1.00 88.88 98 SER A N 1
ATOM 782 C CA . SER A 1 98 ? 5.045 -3.218 -4.273 1.00 88.88 98 SER A CA 1
ATOM 783 C C . SER A 1 98 ? 4.377 -2.991 -5.626 1.00 88.88 98 SER A C 1
ATOM 785 O O . SER A 1 98 ? 4.979 -3.269 -6.653 1.00 88.88 98 SER A O 1
ATOM 787 N N . ARG A 1 99 ? 3.168 -2.414 -5.656 1.00 88.50 99 ARG A N 1
ATOM 788 C CA . ARG A 1 99 ? 2.436 -2.165 -6.909 1.00 88.50 99 ARG A CA 1
ATOM 789 C C . ARG A 1 99 ? 3.184 -1.235 -7.852 1.00 88.50 99 ARG A C 1
ATOM 791 O O . ARG A 1 99 ? 3.197 -1.455 -9.060 1.00 88.50 99 ARG A O 1
ATOM 798 N N . SER A 1 100 ? 3.821 -0.201 -7.311 1.00 87.81 100 SER A N 1
ATOM 799 C CA . SER A 1 100 ? 4.627 0.692 -8.128 1.00 87.81 100 SER A CA 1
ATOM 800 C C . SER A 1 100 ? 5.896 0.021 -8.642 1.00 87.81 100 SER A C 1
ATOM 802 O O . SER A 1 100 ? 6.322 0.343 -9.749 1.00 87.81 100 SER A O 1
ATOM 804 N N . TRP A 1 101 ? 6.508 -0.867 -7.859 1.00 88.38 101 TRP A N 1
ATOM 805 C CA . TRP A 1 101 ? 7.656 -1.647 -8.304 1.00 88.38 101 TRP A CA 1
ATOM 806 C C . TRP A 1 101 ? 7.271 -2.638 -9.404 1.00 88.38 101 TRP A C 1
ATOM 808 O O . TRP A 1 101 ? 7.976 -2.734 -10.405 1.00 88.38 101 TRP A O 1
ATOM 818 N N . ASP A 1 102 ? 6.134 -3.318 -9.271 1.00 89.12 102 ASP A N 1
ATOM 819 C CA . ASP A 1 102 ? 5.618 -4.231 -10.296 1.00 89.12 102 ASP A CA 1
ATOM 820 C C . ASP A 1 102 ? 5.364 -3.480 -11.611 1.00 89.12 102 ASP A C 1
ATOM 822 O O . ASP A 1 102 ? 5.805 -3.913 -12.675 1.00 89.12 102 ASP A O 1
ATOM 826 N N . ASN A 1 103 ? 4.737 -2.300 -11.540 1.00 87.81 103 ASN A N 1
ATOM 827 C CA . ASN A 1 103 ? 4.520 -1.452 -12.713 1.00 87.81 103 ASN A CA 1
ATOM 828 C C . ASN A 1 103 ? 5.852 -0.980 -13.331 1.00 87.81 103 ASN A C 1
ATOM 830 O O . ASN A 1 103 ? 6.049 -1.085 -14.541 1.00 87.81 103 ASN A O 1
ATOM 834 N N . PHE A 1 104 ? 6.794 -0.511 -12.502 1.00 90.06 104 PHE A N 1
ATOM 835 C CA . PHE A 1 104 ? 8.121 -0.089 -12.959 1.00 90.06 104 PHE A CA 1
ATOM 836 C C . PHE A 1 104 ? 8.867 -1.220 -13.660 1.00 90.06 104 PHE A C 1
ATOM 838 O O . PHE A 1 104 ? 9.324 -1.052 -14.786 1.00 90.06 104 PHE A O 1
ATOM 845 N N . SER A 1 105 ? 8.995 -2.364 -12.990 1.00 88.06 105 SER A N 1
ATOM 846 C CA . SER A 1 105 ? 9.761 -3.510 -13.474 1.00 88.06 105 SER A CA 1
ATOM 847 C C . SER A 1 105 ? 9.174 -4.071 -14.764 1.00 88.06 105 SER A C 1
ATOM 849 O O . SER A 1 105 ? 9.933 -4.353 -15.686 1.00 88.06 105 SER A O 1
ATOM 851 N N . THR A 1 106 ? 7.844 -4.130 -14.875 1.00 87.56 106 THR A N 1
ATOM 852 C CA . THR A 1 106 ? 7.154 -4.557 -16.098 1.00 87.56 106 THR A CA 1
ATOM 853 C C . THR A 1 106 ? 7.449 -3.614 -17.262 1.00 87.56 106 THR A C 1
ATOM 855 O O . THR A 1 106 ? 7.885 -4.064 -18.319 1.00 87.56 106 THR A O 1
ATOM 858 N N . GLN A 1 107 ? 7.279 -2.300 -17.078 1.00 86.50 107 GLN A N 1
ATOM 859 C CA . GLN A 1 107 ? 7.542 -1.329 -18.147 1.00 86.50 107 GLN A CA 1
ATOM 860 C C . GLN A 1 107 ? 9.023 -1.262 -18.528 1.00 86.50 107 GLN A C 1
ATOM 862 O O . GLN A 1 107 ? 9.364 -1.151 -19.705 1.00 86.50 107 GLN A O 1
ATOM 867 N N . PHE A 1 108 ? 9.910 -1.350 -17.537 1.00 88.31 108 PHE A N 1
ATOM 868 C CA . PHE A 1 108 ? 11.346 -1.369 -17.766 1.00 88.31 108 PHE A CA 1
ATOM 869 C C . PHE A 1 108 ? 11.760 -2.622 -18.545 1.00 88.31 108 PHE A C 1
ATOM 871 O O . PHE A 1 108 ? 12.508 -2.522 -19.514 1.00 88.31 108 PHE A O 1
ATOM 878 N N . TYR A 1 109 ? 11.243 -3.793 -18.163 1.00 85.50 109 TYR A N 1
ATOM 879 C CA . TYR A 1 109 ? 11.513 -5.048 -18.858 1.00 85.50 109 TYR A CA 1
ATOM 880 C C . TYR A 1 109 ? 10.937 -5.056 -20.275 1.00 85.50 109 TYR A C 1
ATOM 882 O O . TYR A 1 109 ? 11.635 -5.446 -21.197 1.00 85.50 109 TYR A O 1
ATOM 890 N N . TYR A 1 110 ? 9.720 -4.556 -20.488 1.00 83.50 110 TYR A N 1
ATOM 891 C CA . TYR A 1 110 ? 9.153 -4.449 -21.835 1.00 83.50 110 TYR A CA 1
ATOM 892 C C . TYR A 1 110 ? 9.999 -3.555 -22.757 1.00 83.50 110 TYR A C 1
ATOM 894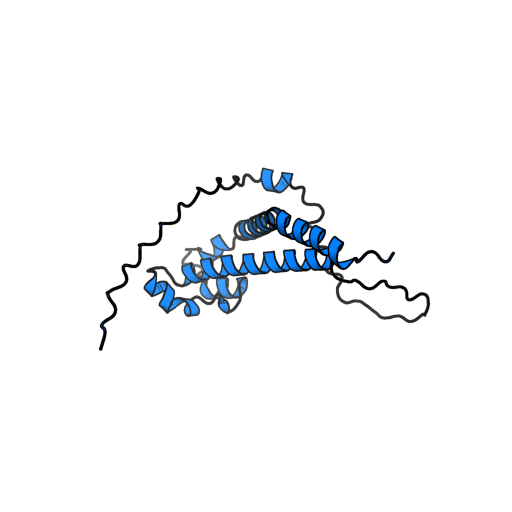 O O . TYR A 1 110 ? 10.146 -3.834 -23.941 1.00 83.50 110 TYR A O 1
ATOM 902 N N . LYS A 1 111 ? 10.568 -2.469 -22.219 1.00 84.19 111 LYS A N 1
ATOM 903 C CA . LYS A 1 111 ? 11.314 -1.484 -23.012 1.00 84.19 111 LYS A CA 1
ATOM 904 C C . LYS A 1 111 ? 12.785 -1.845 -23.238 1.00 84.19 111 LYS A C 1
ATOM 906 O O . LYS A 1 111 ? 13.343 -1.484 -24.269 1.00 84.19 111 LYS A O 1
ATOM 911 N N . PHE A 1 112 ? 13.425 -2.490 -22.265 1.00 84.19 112 PHE A N 1
ATOM 912 C CA . PHE A 1 112 ? 14.873 -2.738 -22.268 1.00 84.19 112 PHE A CA 1
ATOM 913 C C . PHE A 1 112 ? 15.249 -4.212 -22.084 1.00 84.19 112 PHE A C 1
ATOM 915 O O . PHE A 1 112 ? 16.421 -4.568 -22.212 1.00 84.19 112 PHE A O 1
ATOM 922 N N . GLY A 1 113 ? 14.290 -5.064 -21.732 1.00 79.12 113 GLY A N 1
ATOM 923 C CA . GLY A 1 113 ? 14.482 -6.501 -21.631 1.00 79.12 113 GLY A CA 1
ATOM 924 C C . GLY A 1 113 ? 14.651 -7.100 -23.018 1.00 79.12 113 GLY A C 1
ATOM 925 O O . GLY A 1 113 ? 13.946 -6.749 -23.958 1.00 79.12 113 GLY A O 1
ATOM 926 N N . ASN A 1 114 ? 15.615 -8.004 -23.145 1.00 69.00 114 ASN A N 1
ATOM 927 C CA . ASN A 1 114 ? 15.854 -8.723 -24.385 1.00 69.00 114 ASN A CA 1
ATOM 928 C C . ASN A 1 114 ? 14.740 -9.763 -24.584 1.00 69.00 114 ASN A C 1
ATOM 930 O O . ASN A 1 114 ? 14.847 -10.884 -24.088 1.00 69.00 114 ASN A O 1
ATOM 934 N N . THR A 1 115 ? 13.660 -9.372 -25.253 1.00 61.25 115 THR A N 1
ATOM 935 C CA . THR A 1 115 ? 12.759 -10.301 -25.943 1.00 61.25 115 THR A CA 1
ATOM 936 C C . THR A 1 115 ? 13.566 -10.762 -27.148 1.00 61.25 115 THR A C 1
ATOM 938 O O . THR A 1 115 ? 13.886 -9.926 -27.984 1.00 61.25 115 THR A O 1
ATOM 941 N N . GLY A 1 116 ? 14.067 -12.000 -27.150 1.00 51.94 116 GLY A N 1
ATOM 942 C CA . GLY A 1 116 ? 14.940 -12.473 -28.229 1.00 51.94 116 GLY A CA 1
ATOM 943 C C . GLY A 1 116 ? 14.334 -12.157 -29.597 1.00 51.94 116 GLY A C 1
ATOM 944 O O . GLY A 1 116 ? 13.115 -12.202 -29.740 1.00 51.94 116 GLY A O 1
ATOM 945 N N . ASP A 1 117 ? 15.175 -11.795 -30.570 1.00 52.78 117 ASP A N 1
ATOM 946 C CA . ASP A 1 117 ? 14.767 -11.873 -31.971 1.00 52.78 117 ASP A CA 1
ATOM 947 C C . ASP A 1 117 ? 14.336 -13.331 -32.188 1.00 52.78 117 ASP A C 1
ATOM 949 O O . ASP A 1 117 ? 15.185 -14.226 -32.192 1.00 52.78 117 ASP A O 1
ATOM 953 N N . ASP A 1 118 ? 13.028 -13.577 -32.281 1.00 56.78 118 ASP A N 1
ATOM 954 C CA . ASP A 1 118 ? 12.471 -14.826 -32.798 1.00 56.78 118 ASP A CA 1
ATOM 955 C C . ASP A 1 118 ? 12.772 -14.869 -34.308 1.00 56.78 118 ASP A C 1
ATOM 957 O O . ASP A 1 118 ? 11.886 -14.769 -35.151 1.00 56.78 118 ASP A O 1
ATOM 961 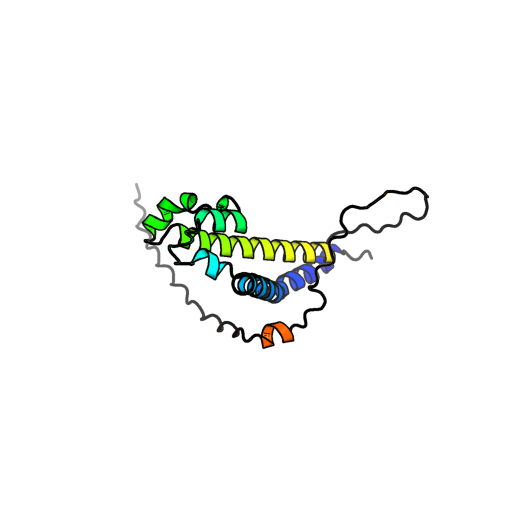N N . ASP A 1 119 ? 14.058 -14.972 -34.644 1.00 52.25 119 ASP A N 1
ATOM 962 C CA . ASP A 1 119 ? 14.551 -15.407 -35.947 1.00 52.25 119 ASP A CA 1
ATOM 963 C C . ASP A 1 119 ? 14.698 -16.939 -35.895 1.00 52.25 119 ASP A C 1
ATOM 965 O O . ASP A 1 119 ? 15.797 -17.475 -36.029 1.00 52.25 119 ASP A O 1
ATOM 969 N N . ASP A 1 120 ? 13.594 -17.651 -35.672 1.00 53.62 120 ASP A N 1
ATOM 970 C CA . ASP A 1 120 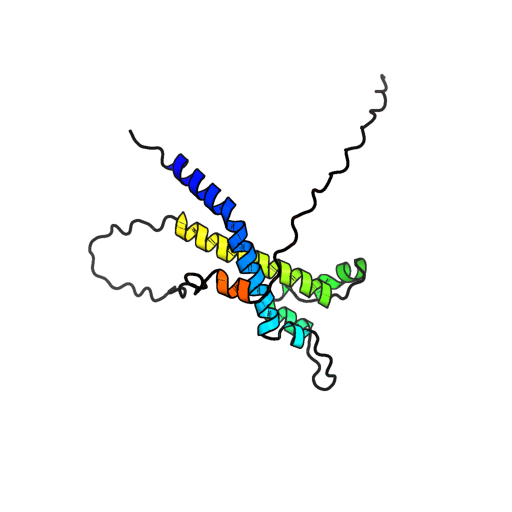? 13.490 -19.074 -36.006 1.00 53.62 120 ASP A CA 1
ATOM 971 C C . ASP A 1 120 ? 12.386 -19.216 -37.065 1.00 53.62 120 ASP A C 1
ATOM 973 O O . ASP A 1 120 ? 11.227 -19.528 -36.783 1.00 53.62 120 ASP A O 1
ATOM 977 N N . ASP A 1 121 ? 12.771 -18.927 -38.312 1.00 59.00 121 ASP A N 1
ATOM 978 C CA . ASP A 1 121 ? 12.049 -19.383 -39.496 1.00 59.00 121 ASP A CA 1
ATOM 979 C C . ASP A 1 121 ? 11.979 -20.924 -39.477 1.00 59.00 121 ASP A C 1
ATOM 981 O O . ASP A 1 121 ? 12.999 -21.611 -39.397 1.00 59.00 121 ASP A O 1
ATOM 985 N N . ASP A 1 122 ? 10.752 -21.422 -39.625 1.00 55.06 122 ASP A N 1
ATOM 986 C CA . ASP A 1 122 ? 10.364 -22.768 -40.050 1.00 55.06 122 ASP A CA 1
ATOM 987 C C . ASP A 1 122 ? 10.854 -23.961 -39.203 1.00 55.06 122 ASP A C 1
ATOM 989 O O . ASP A 1 122 ? 11.844 -24.614 -39.518 1.00 55.06 122 ASP A O 1
ATOM 993 N N . ASP A 1 123 ? 10.031 -24.393 -38.240 1.00 48.28 123 ASP A N 1
ATOM 994 C CA . ASP A 1 123 ? 9.508 -25.762 -38.322 1.00 48.28 123 ASP A CA 1
ATOM 995 C C . ASP A 1 123 ? 8.233 -25.967 -37.486 1.00 48.28 123 ASP A C 1
ATOM 997 O O . ASP A 1 123 ? 8.173 -25.781 -36.270 1.00 48.28 123 ASP A O 1
ATOM 1001 N N . ASP A 1 124 ? 7.201 -26.400 -38.206 1.00 54.56 124 ASP A N 1
ATOM 1002 C CA . ASP A 1 124 ? 6.023 -27.127 -37.748 1.00 54.56 124 ASP A CA 1
ATOM 1003 C C . ASP A 1 124 ? 6.325 -27.999 -36.519 1.00 54.56 124 ASP A C 1
ATOM 1005 O O . ASP A 1 124 ? 6.917 -29.064 -36.674 1.00 54.56 124 ASP A O 1
ATOM 1009 N N . LYS A 1 125 ? 5.918 -27.556 -35.316 1.00 43.06 125 LYS A N 1
ATOM 1010 C CA . LYS A 1 125 ? 5.093 -28.313 -34.351 1.00 43.06 125 LYS A CA 1
ATOM 1011 C C . LYS A 1 125 ? 4.540 -27.407 -33.258 1.00 43.06 125 LYS A C 1
ATOM 1013 O O . LYS A 1 125 ? 5.274 -26.766 -32.517 1.00 43.06 125 LYS A O 1
ATOM 1018 N N . SER A 1 126 ? 3.220 -27.477 -33.114 1.00 55.25 126 SER A N 1
ATOM 1019 C CA . SER A 1 126 ? 2.430 -27.023 -31.971 1.00 55.25 126 SER A CA 1
ATOM 1020 C C . SER A 1 126 ? 3.182 -27.115 -30.635 1.00 55.25 126 SER A C 1
ATOM 1022 O O . SER A 1 126 ? 3.362 -28.213 -30.095 1.00 55.25 126 SER A O 1
ATOM 1024 N N . GLN A 1 127 ? 3.545 -25.969 -30.071 1.00 44.25 127 GLN A N 1
ATOM 1025 C CA . GLN A 1 127 ? 3.613 -25.827 -28.626 1.00 44.25 127 GLN A CA 1
ATOM 1026 C C . GLN A 1 127 ? 2.485 -24.901 -28.209 1.00 44.25 127 GLN A C 1
ATOM 1028 O O . GLN A 1 127 ? 2.440 -23.726 -28.549 1.00 44.25 127 GLN A O 1
ATOM 1033 N N . ASP A 1 128 ? 1.534 -25.540 -27.549 1.00 50.12 128 ASP A N 1
ATOM 1034 C CA . ASP A 1 128 ? 0.428 -24.982 -26.799 1.00 50.12 128 ASP A CA 1
ATOM 1035 C C . ASP A 1 128 ? 0.998 -24.022 -25.740 1.00 50.12 128 ASP A C 1
ATOM 1037 O O . ASP A 1 128 ? 1.356 -24.434 -24.637 1.00 50.12 128 ASP A O 1
ATOM 1041 N N . THR A 1 129 ? 1.207 -22.757 -26.105 1.00 43.81 129 THR A N 1
ATOM 1042 C CA . THR A 1 129 ? 1.556 -21.677 -25.173 1.00 43.81 129 THR A CA 1
ATOM 1043 C C . THR A 1 129 ? 0.281 -20.983 -24.716 1.00 43.81 129 THR A C 1
ATOM 1045 O O . THR A 1 129 ? 0.052 -19.800 -24.944 1.00 43.81 129 THR A O 1
ATOM 1048 N N . ASP A 1 130 ? -0.542 -21.760 -24.019 1.00 46.06 130 ASP A N 1
ATOM 1049 C CA . ASP A 1 130 ? -1.742 -21.314 -23.311 1.00 46.06 130 ASP A CA 1
ATOM 1050 C C . ASP A 1 130 ? -1.426 -20.654 -21.949 1.00 46.06 130 ASP A C 1
ATOM 1052 O O . ASP A 1 130 ? -2.316 -20.480 -21.121 1.00 46.06 130 ASP A O 1
ATOM 1056 N N . ASP A 1 131 ? -0.182 -20.230 -21.695 1.00 49.28 131 ASP A N 1
ATOM 1057 C CA . ASP A 1 131 ? 0.209 -19.636 -20.415 1.00 49.28 131 ASP A CA 1
ATOM 1058 C C . ASP A 1 131 ? 0.848 -18.252 -20.600 1.00 49.28 131 ASP A C 1
ATOM 1060 O O . ASP A 1 131 ? 1.941 -18.101 -21.140 1.00 49.28 131 ASP A O 1
ATOM 1064 N N . TYR A 1 132 ? 0.150 -17.248 -20.060 1.00 45.62 132 TYR A N 1
ATOM 1065 C CA . TYR A 1 132 ? 0.492 -15.822 -19.980 1.00 45.62 132 TYR A CA 1
ATOM 1066 C C . TYR A 1 132 ? 0.128 -14.939 -21.183 1.00 45.62 132 TYR A C 1
ATOM 1068 O O . TYR A 1 132 ? 0.849 -14.005 -21.532 1.00 45.62 132 TYR A O 1
ATOM 1076 N N . LEU A 1 133 ? -1.114 -15.064 -21.660 1.00 45.53 133 LEU A N 1
ATOM 1077 C CA . LEU A 1 133 ? -1.905 -13.865 -21.969 1.00 45.53 133 LEU A CA 1
ATOM 1078 C C . LEU A 1 133 ? -2.125 -13.087 -20.658 1.00 45.53 133 LEU A C 1
ATOM 1080 O O . LEU A 1 133 ? -3.173 -13.161 -20.019 1.00 45.53 133 LEU A O 1
ATOM 1084 N N . MET A 1 134 ? -1.088 -12.378 -20.208 1.00 45.09 134 MET A N 1
ATOM 1085 C CA . MET A 1 134 ? -1.250 -11.314 -19.232 1.00 45.09 134 MET A CA 1
ATOM 1086 C C . MET A 1 134 ? -2.070 -10.256 -19.951 1.00 45.09 134 MET A C 1
ATOM 1088 O O . MET A 1 134 ? -1.539 -9.556 -20.809 1.00 45.09 134 MET A O 1
ATOM 1092 N N . ASP A 1 135 ? -3.373 -10.255 -19.660 1.00 40.47 135 ASP A N 1
ATOM 1093 C CA . ASP A 1 135 ? -4.329 -9.204 -19.989 1.00 40.47 135 ASP A CA 1
ATOM 1094 C C . ASP A 1 135 ? -3.568 -7.884 -20.030 1.00 40.47 135 ASP A C 1
ATOM 1096 O O . ASP A 1 135 ? -3.078 -7.408 -18.995 1.00 40.47 135 ASP A O 1
ATOM 1100 N N . ALA A 1 136 ? -3.317 -7.417 -21.259 1.00 41.66 136 ALA A N 1
ATOM 1101 C CA . ALA A 1 136 ? -2.562 -6.212 -21.520 1.00 41.66 136 ALA A CA 1
ATOM 1102 C C . ALA A 1 136 ? -3.203 -5.163 -20.634 1.00 41.66 136 ALA A C 1
ATOM 1104 O O . ALA A 1 136 ? -4.386 -4.858 -20.784 1.00 41.66 136 ALA A O 1
ATOM 1105 N N . SER A 1 137 ? -2.457 -4.735 -19.618 1.00 50.09 137 SER A N 1
ATOM 1106 C CA . SER A 1 137 ? -3.065 -3.981 -18.542 1.00 50.09 137 SER A CA 1
ATOM 1107 C C . SER A 1 137 ? -3.782 -2.780 -19.165 1.00 50.09 137 SER A C 1
ATOM 1109 O O . SER A 1 137 ? -3.210 -2.146 -20.055 1.00 50.09 137 SER A O 1
ATOM 1111 N N . PRO A 1 138 ? -5.004 -2.434 -18.728 1.00 44.00 138 PRO A N 1
ATOM 1112 C CA . PRO A 1 138 ? -5.851 -1.423 -19.373 1.00 44.00 138 PRO A CA 1
ATOM 1113 C C . PRO A 1 138 ? -5.273 0.007 -19.288 1.00 44.00 138 PRO A C 1
ATOM 1115 O O . PRO A 1 13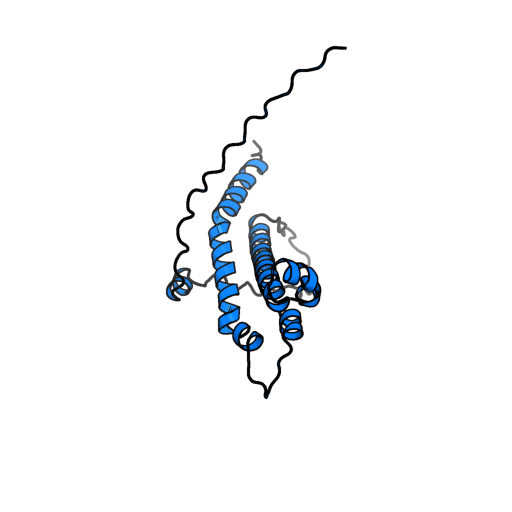8 ? -5.954 0.990 -19.562 1.00 44.00 138 PRO A O 1
ATOM 1118 N N . PHE A 1 139 ? -4.008 0.144 -18.888 1.00 46.44 139 PHE A N 1
ATOM 1119 C CA . PHE A 1 139 ? -3.293 1.390 -18.660 1.00 46.44 139 PHE A CA 1
ATOM 1120 C C . PHE A 1 139 ? -2.847 2.096 -19.942 1.00 46.44 139 PHE A C 1
ATOM 1122 O O . PHE A 1 139 ? -2.384 3.228 -19.848 1.00 46.44 139 PHE A O 1
ATOM 1129 N N . PHE A 1 140 ? -2.985 1.483 -21.122 1.00 43.12 140 PHE A N 1
ATOM 1130 C CA . PHE A 1 140 ? -2.606 2.143 -22.375 1.00 43.12 140 PHE A CA 1
ATOM 1131 C C . PHE A 1 140 ? -3.606 3.210 -22.854 1.00 43.12 140 PHE A C 1
ATOM 1133 O O . PHE A 1 140 ? -3.255 3.973 -23.748 1.00 43.12 140 PHE A O 1
ATOM 1140 N N . GLU A 1 141 ? -4.800 3.328 -22.254 1.00 43.19 141 GLU A N 1
ATOM 1141 C CA . GLU A 1 141 ? -5.839 4.252 -22.753 1.00 43.19 141 GLU A CA 1
ATOM 1142 C C . GLU A 1 141 ? -6.651 4.990 -21.673 1.00 43.19 141 GLU A C 1
ATOM 1144 O O . GLU A 1 141 ? -7.688 5.576 -21.978 1.00 43.19 141 GLU A O 1
ATOM 1149 N N . GLN A 1 142 ? -6.229 5.011 -20.403 1.00 42.97 142 GLN A N 1
ATOM 1150 C CA . GLN A 1 142 ? -6.843 5.964 -19.469 1.00 42.97 142 GLN A CA 1
ATOM 1151 C C . GLN A 1 142 ? -6.214 7.337 -19.675 1.00 42.97 142 GLN A C 1
ATOM 1153 O O . GLN A 1 142 ? -5.142 7.628 -19.143 1.00 42.97 142 GLN A O 1
ATOM 1158 N N . ASP A 1 143 ? -6.901 8.155 -20.478 1.00 42.19 143 ASP A N 1
ATOM 1159 C CA . ASP A 1 143 ? -6.580 9.555 -20.713 1.00 42.19 143 ASP A CA 1
ATOM 1160 C C . ASP A 1 143 ? -6.217 10.234 -19.390 1.00 42.19 143 ASP A C 1
ATOM 1162 O O . ASP A 1 143 ? -6.996 10.283 -18.433 1.00 42.19 143 ASP A O 1
ATOM 1166 N N . VAL A 1 144 ? -5.003 10.780 -19.362 1.00 47.50 144 VAL A N 1
ATOM 1167 C CA . VAL A 1 144 ? -4.404 11.549 -18.263 1.00 47.50 144 VAL A CA 1
ATOM 1168 C C . VAL A 1 144 ? -5.335 12.633 -17.695 1.00 47.50 144 VAL A C 1
ATOM 1170 O O . VAL A 1 144 ? -5.201 13.027 -16.535 1.00 47.50 144 VAL A O 1
ATOM 1173 N N . ASP A 1 145 ? -6.314 13.076 -18.484 1.00 49.34 145 ASP A N 1
ATOM 1174 C CA . ASP A 1 145 ? -7.315 14.067 -18.111 1.00 49.34 145 ASP A CA 1
ATOM 1175 C C . ASP A 1 145 ? -8.480 13.505 -17.276 1.00 49.34 145 ASP A C 1
ATOM 1177 O O . ASP A 1 145 ? -9.034 14.233 -16.449 1.00 49.34 145 ASP A O 1
ATOM 1181 N N . ASP A 1 146 ? -8.846 12.226 -17.395 1.00 50.41 146 ASP A N 1
ATOM 1182 C CA . ASP A 1 146 ? -10.025 11.687 -16.700 1.00 50.41 146 ASP A CA 1
ATOM 1183 C C . ASP A 1 146 ? -9.787 11.443 -15.200 1.00 50.41 146 ASP A C 1
ATOM 1185 O O . ASP A 1 146 ? -10.708 11.606 -14.392 1.00 50.41 146 ASP A O 1
ATOM 1189 N N . LEU A 1 147 ? -8.543 11.172 -14.786 1.00 48.72 147 LEU A N 1
ATOM 1190 C CA . LEU A 1 147 ? -8.175 11.068 -13.366 1.00 48.72 147 LEU A CA 1
ATOM 1191 C C . LEU A 1 147 ? -8.001 12.451 -12.710 1.00 48.72 147 LEU A C 1
ATOM 1193 O O . LEU A 1 147 ? -8.377 12.644 -11.552 1.00 48.72 147 LEU A O 1
ATOM 1197 N N . ILE A 1 148 ? -7.503 13.448 -13.454 1.00 50.12 148 ILE A N 1
ATOM 1198 C CA . ILE A 1 148 ? -7.394 14.838 -12.973 1.00 50.12 148 ILE A CA 1
ATOM 1199 C C . ILE A 1 148 ? -8.778 15.504 -12.876 1.00 50.12 148 ILE A C 1
ATOM 1201 O O . ILE A 1 148 ? -9.025 16.290 -11.956 1.00 50.12 148 ILE A O 1
ATOM 1205 N N . ARG A 1 149 ? -9.735 15.120 -13.732 1.00 47.72 149 ARG A N 1
ATOM 1206 C CA . ARG A 1 149 ? -11.146 15.536 -13.623 1.00 47.72 149 ARG A CA 1
ATOM 1207 C C . ARG A 1 149 ? -11.854 15.002 -12.370 1.00 47.72 149 ARG A C 1
ATOM 1209 O O . ARG A 1 149 ? -12.874 15.576 -11.992 1.00 47.72 149 ARG A O 1
ATOM 1216 N N . GLN A 1 150 ? -11.311 13.990 -11.677 1.00 51.19 150 GLN A N 1
ATOM 1217 C CA . GLN A 1 150 ? -11.841 13.497 -10.391 1.00 51.19 150 GLN A CA 1
ATOM 1218 C C . GLN A 1 150 ? -11.461 14.355 -9.167 1.00 51.19 150 GLN A C 1
ATOM 1220 O O . GLN A 1 150 ? -11.862 14.040 -8.048 1.00 51.19 150 GLN A O 1
ATOM 1225 N N . GLY A 1 151 ? -10.764 15.484 -9.350 1.00 40.59 151 GLY A N 1
ATOM 1226 C CA . GLY A 1 151 ? -10.637 16.503 -8.300 1.00 40.59 151 GLY A CA 1
ATOM 1227 C C . GLY A 1 151 ? -9.548 16.246 -7.254 1.00 40.59 151 GLY A C 1
ATOM 1228 O O . GLY A 1 151 ? -9.582 16.848 -6.179 1.00 40.59 151 GLY A O 1
ATOM 1229 N N . PHE A 1 152 ? -8.557 15.402 -7.549 1.00 46.84 152 PHE A N 1
ATOM 1230 C CA . PHE A 1 152 ? -7.375 15.275 -6.698 1.00 46.84 152 PHE A CA 1
ATOM 1231 C C . PHE A 1 152 ? -6.470 16.501 -6.875 1.00 46.84 152 PHE A C 1
ATOM 1233 O O . PHE A 1 152 ? -5.909 16.747 -7.942 1.00 46.84 152 PHE A O 1
ATOM 1240 N N . GLN A 1 153 ? -6.357 17.313 -5.820 1.00 51.22 153 GLN A N 1
ATOM 1241 C CA . GLN A 1 153 ? -5.483 18.483 -5.814 1.00 51.22 153 GLN A CA 1
ATOM 1242 C C . GLN A 1 153 ? -4.021 18.060 -5.969 1.00 51.22 153 GLN A C 1
ATOM 1244 O O . GLN A 1 153 ? -3.537 17.168 -5.271 1.00 51.22 153 GLN A O 1
ATOM 1249 N N . LYS A 1 154 ? -3.309 18.754 -6.862 1.00 49.84 154 LYS A N 1
ATOM 1250 C CA . LYS A 1 154 ? -1.861 18.628 -7.028 1.00 49.84 154 LYS A CA 1
ATOM 1251 C C . LYS A 1 154 ? -1.184 18.836 -5.662 1.00 49.84 154 LYS A C 1
ATOM 1253 O O . LYS A 1 154 ? -1.490 19.836 -5.005 1.00 49.84 154 LYS A O 1
ATOM 1258 N N . PRO A 1 155 ? -0.293 17.932 -5.215 1.00 50.34 155 PRO A N 1
ATOM 1259 C CA . PRO A 1 155 ? 0.399 18.118 -3.950 1.00 50.34 155 PRO A CA 1
ATOM 1260 C C . PRO A 1 155 ? 1.192 19.437 -3.984 1.00 50.34 155 PRO A C 1
ATOM 1262 O O . PRO A 1 155 ? 1.770 19.777 -5.023 1.00 50.34 155 PRO A O 1
ATOM 1265 N N . PRO A 1 156 ? 1.198 20.216 -2.888 1.00 60.62 156 PRO A N 1
ATOM 1266 C CA . PRO A 1 156 ? 1.936 21.471 -2.828 1.00 60.62 156 PRO A CA 1
ATOM 1267 C C . PRO A 1 156 ? 3.438 21.232 -3.034 1.00 60.62 156 PRO A C 1
ATOM 1269 O O . PRO A 1 156 ? 3.979 20.210 -2.612 1.00 60.62 156 PRO A O 1
ATOM 1272 N N . ASN A 1 157 ? 4.111 22.189 -3.683 1.00 56.03 157 ASN A N 1
ATOM 1273 C CA . ASN A 1 157 ? 5.546 22.104 -3.958 1.00 56.03 157 ASN A CA 1
ATOM 1274 C C . ASN A 1 157 ? 6.342 21.873 -2.658 1.00 56.03 157 ASN A C 1
ATOM 1276 O O . ASN A 1 157 ? 6.063 22.547 -1.659 1.00 56.03 157 ASN A O 1
ATOM 1280 N N . PRO A 1 158 ? 7.346 20.973 -2.657 1.00 46.94 158 PRO A N 1
ATOM 1281 C CA . PRO A 1 158 ? 8.159 20.712 -1.478 1.00 46.94 158 PRO A CA 1
ATOM 1282 C C . PRO A 1 158 ? 8.821 21.995 -0.969 1.00 46.94 158 PRO A C 1
ATOM 1284 O O . PRO A 1 158 ? 9.431 22.744 -1.734 1.00 46.94 158 PRO A O 1
ATOM 1287 N N . VAL A 1 159 ? 8.723 22.239 0.337 1.00 61.34 159 VAL A N 1
ATOM 1288 C CA . VAL A 1 159 ? 9.451 23.329 0.993 1.00 61.34 159 VAL A CA 1
ATOM 1289 C C . VAL A 1 159 ? 10.936 22.946 1.050 1.00 61.34 159 VAL A C 1
ATOM 1291 O O . VAL A 1 159 ? 11.241 21.836 1.494 1.00 61.34 159 VAL A O 1
ATOM 1294 N N . PRO A 1 160 ? 11.877 23.820 0.642 1.00 57.19 160 PRO A N 1
ATOM 1295 C CA . PRO A 1 160 ? 13.303 23.541 0.767 1.00 57.19 160 PRO A CA 1
ATOM 1296 C C . PRO A 1 160 ? 13.680 23.280 2.230 1.00 57.19 160 PRO A C 1
ATOM 1298 O O . PRO A 1 160 ? 13.604 24.173 3.077 1.00 57.19 160 PRO A O 1
ATOM 1301 N N . ILE A 1 161 ? 14.088 22.049 2.538 1.00 55.88 161 ILE A N 1
ATOM 1302 C CA . ILE A 1 161 ? 14.567 21.680 3.870 1.00 55.88 161 ILE A CA 1
ATOM 1303 C C . ILE A 1 161 ? 15.984 22.237 4.016 1.00 55.88 161 ILE A C 1
ATOM 1305 O O . ILE A 1 161 ? 16.920 21.777 3.363 1.00 55.88 161 ILE A O 1
ATOM 1309 N N . LYS A 1 162 ? 16.153 23.239 4.882 1.00 56.25 162 LYS A N 1
ATOM 1310 C CA . LYS A 1 162 ? 17.477 23.709 5.291 1.00 56.25 162 LYS A CA 1
ATOM 1311 C C . LYS A 1 162 ? 18.053 22.679 6.263 1.00 56.25 162 LYS A C 1
ATOM 1313 O O . LYS A 1 162 ? 17.619 22.610 7.410 1.00 56.25 162 LYS A O 1
ATOM 1318 N N . LEU A 1 163 ? 18.985 21.854 5.789 1.00 57.00 163 LEU A N 1
ATOM 1319 C CA . LEU A 1 163 ? 19.714 20.919 6.646 1.00 57.00 163 LEU A CA 1
ATOM 1320 C C . LEU A 1 163 ? 20.427 21.703 7.767 1.00 57.00 163 LEU A C 1
ATOM 1322 O O . LEU A 1 163 ? 21.033 22.741 7.481 1.00 57.00 163 LEU A O 1
ATOM 1326 N N . PRO A 1 164 ? 20.350 21.259 9.033 1.00 61.28 164 PRO A N 1
ATOM 1327 C CA . PRO A 1 164 ? 21.116 21.872 10.110 1.00 61.28 164 PRO A CA 1
ATOM 1328 C C . PRO A 1 164 ? 22.616 21.676 9.849 1.00 61.28 164 PRO A C 1
ATOM 1330 O O . PRO A 1 164 ? 23.058 20.567 9.552 1.00 61.28 164 PRO A O 1
ATOM 1333 N N . SER A 1 165 ? 23.395 22.757 9.939 1.00 67.50 165 SER A N 1
ATOM 1334 C CA . SER A 1 165 ? 24.855 22.687 9.828 1.00 67.50 165 SER A CA 1
ATOM 1335 C C . SER A 1 165 ? 25.431 21.823 10.948 1.00 67.50 165 SER A C 1
ATOM 1337 O O . SER A 1 165 ? 25.018 21.932 12.104 1.00 67.50 165 SER A O 1
ATOM 1339 N N . MET A 1 166 ? 26.388 20.970 10.589 1.00 65.06 166 MET A N 1
ATOM 1340 C CA . MET A 1 166 ? 27.080 20.076 11.515 1.00 65.06 166 MET A CA 1
ATOM 1341 C C . MET A 1 166 ? 27.828 20.898 12.584 1.00 65.06 166 MET A C 1
ATOM 1343 O O . MET A 1 166 ? 28.434 21.910 12.227 1.00 65.06 166 MET A O 1
ATOM 1347 N N . PRO A 1 167 ? 27.784 20.524 13.876 1.00 66.94 167 PRO A N 1
ATOM 1348 C CA . PRO A 1 167 ? 28.580 21.201 14.892 1.00 66.94 167 PRO A CA 1
ATOM 1349 C C . PRO A 1 167 ? 30.068 20.902 14.677 1.00 66.94 167 PRO A C 1
ATOM 1351 O O . PRO A 1 167 ? 30.439 19.752 14.431 1.00 66.94 167 PRO A O 1
ATOM 1354 N N . ASP A 1 168 ? 30.913 21.930 14.788 1.00 65.56 168 ASP A N 1
ATOM 1355 C CA . ASP A 1 168 ? 32.365 21.770 14.712 1.00 65.56 168 ASP A CA 1
ATOM 1356 C C . ASP A 1 168 ? 32.852 20.848 15.835 1.00 65.56 168 ASP A C 1
ATOM 1358 O O . ASP A 1 168 ? 32.645 21.099 17.026 1.00 65.56 168 ASP A O 1
ATOM 1362 N N . ILE A 1 169 ? 33.516 19.762 15.443 1.00 64.94 169 ILE A N 1
ATOM 1363 C CA . ILE A 1 169 ? 34.188 18.858 16.373 1.00 64.94 169 ILE A CA 1
ATOM 1364 C C . ILE A 1 169 ? 35.458 19.562 16.853 1.00 64.94 169 ILE A C 1
ATOM 1366 O O . ILE A 1 169 ? 36.449 19.659 16.130 1.00 64.94 169 ILE A O 1
ATOM 1370 N N . VAL A 1 170 ? 35.440 20.043 18.094 1.00 63.16 170 VAL A N 1
ATOM 1371 C CA . VAL A 1 170 ? 36.649 20.501 18.785 1.00 63.16 170 VAL A CA 1
ATOM 1372 C C . VAL A 1 170 ? 37.443 19.263 19.203 1.00 63.16 170 VAL A C 1
ATOM 1374 O O . VAL A 1 170 ? 37.023 18.520 20.090 1.00 63.16 170 VAL A O 1
ATOM 1377 N N . MET A 1 171 ? 38.584 19.017 18.556 1.00 67.06 171 MET A N 1
ATOM 1378 C CA . MET A 1 171 ? 39.514 17.969 18.983 1.00 67.06 171 MET A CA 1
ATOM 1379 C C . MET A 1 171 ? 40.169 18.356 20.322 1.00 67.06 171 MET A C 1
ATOM 1381 O O . MET A 1 171 ? 40.742 19.445 20.411 1.00 67.06 171 MET A O 1
ATOM 1385 N N . PRO A 1 172 ? 40.140 17.492 21.353 1.00 71.00 172 PRO A N 1
ATOM 1386 C CA . PRO A 1 172 ? 40.955 17.692 22.546 1.00 71.00 172 PRO A CA 1
ATOM 1387 C C . PRO A 1 172 ? 42.449 17.498 22.214 1.00 71.00 172 PRO A C 1
ATOM 1389 O O . PRO A 1 172 ? 42.779 16.746 21.290 1.00 71.00 172 PRO A O 1
ATOM 1392 N N . PRO A 1 173 ? 43.364 18.181 22.929 1.00 63.34 173 PRO A N 1
ATOM 1393 C CA . PRO A 1 173 ? 44.791 18.106 22.647 1.00 63.34 173 PRO A CA 1
ATOM 1394 C C . PRO A 1 173 ? 45.325 16.696 22.922 1.00 63.34 173 PRO A C 1
ATOM 1396 O O . PRO A 1 173 ? 44.967 16.061 23.911 1.00 63.34 173 PRO A O 1
ATOM 1399 N N . VAL A 1 174 ? 46.178 16.220 22.016 1.00 67.00 174 VAL A N 1
ATOM 1400 C CA . VAL A 1 174 ? 46.887 14.941 22.124 1.00 67.00 174 VAL A CA 1
ATOM 1401 C C . VAL A 1 174 ? 47.833 14.996 23.324 1.00 67.00 174 VAL A C 1
ATOM 1403 O O . VAL A 1 174 ? 48.772 15.793 23.324 1.00 67.00 174 VAL A O 1
ATOM 1406 N N . ASP A 1 175 ? 47.596 14.142 24.321 1.00 59.94 175 ASP A N 1
ATOM 1407 C CA . ASP A 1 175 ? 48.549 13.890 25.403 1.00 59.94 175 ASP A CA 1
ATOM 1408 C C . ASP A 1 175 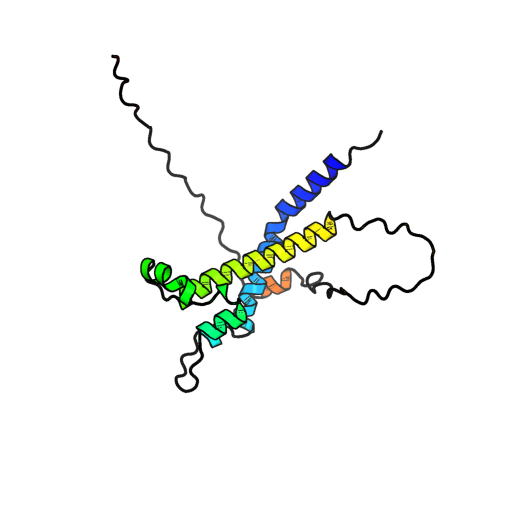? 49.810 13.244 24.814 1.00 59.94 175 ASP A C 1
ATOM 1410 O O . ASP A 1 175 ? 49.767 12.152 24.244 1.00 59.94 175 ASP A O 1
ATOM 1414 N N . GLN A 1 176 ? 50.940 13.941 24.931 1.00 48.31 176 GLN A N 1
ATOM 1415 C CA . GLN A 1 176 ? 52.255 13.375 24.653 1.00 48.31 176 GLN A CA 1
ATOM 1416 C C . GLN A 1 176 ? 52.731 12.635 25.902 1.00 48.31 176 GLN A C 1
ATOM 1418 O O . GLN A 1 176 ? 52.922 13.252 26.949 1.00 48.31 176 GLN A O 1
ATOM 1423 N N . THR A 1 177 ? 52.930 11.322 25.784 1.00 57.75 177 THR A N 1
ATOM 1424 C CA . THR A 1 177 ? 53.758 10.544 26.718 1.00 57.75 177 THR A CA 1
ATOM 1425 C C . THR A 1 177 ? 54.914 9.921 25.958 1.00 57.75 177 THR A C 1
ATOM 1427 O O . THR A 1 177 ? 54.670 9.458 24.820 1.00 57.75 177 THR A O 1
#

Organism: NCBI:txid588596

Radius of gyration: 25.39 Å; chains: 1; bounding box: 79×52×67 Å

Secondary structure (DSSP, 8-state):
----HHHHHHHHHHHHHHHHHHHHHHHHHHHHHHHHHT-HHHHHT---TTS---HHHHHHHHH-GGG-GGGGHHHHHHTTS-HHHHHHHHHHHHHHHHHHHHHHHHHHHHHHS-----------------S------GGGS--HHHHHTTT-PPPPPPP---PPPPPP--PPPPPP-

pLDDT: mean 74.87, std 19.57, range [40.47, 97.56]

Sequence (177 aa):
MSMDKSRTTNEEALDFVSKFNEIYFQTVTYHLSSFIQDGFLKDLFEKNPSVPKDKAQILIERFGESANPANFTLQAQAMNIQPTTLSLIFSIALYFASRSWDNFSTQFYYKFGNTGDDDDDDDDKSQDTDDYLMDASPFFEQDVDDLIRQGFQKPPNPVPIKLPSMPDIVMPPVDQT

Foldseek 3Di:
DDPPVVVVLVVVLVVCVVPLVVVLVVLLLVVVVVCVVVCLVVLLPPPPPVDDDDNQVSQCVVQNPQLRLVVCVVVCVVVVHRSSVVSVVVSSVVVSVVRSVVVSVVVSCVVRNCPDPPPPPDDDDDDPPVPDPPVPPPVPDPPPVVSVVVPDDDPDDDDDDDDDDDDDDDDDDDDDD